Protein AF-A0A7S3H1W5-F1 (afdb_monomer_lite)

Secondary structure (DSSP, 8-state):
--TTTT-EEEEES-S-SSHHHHHHHHHHHHHH-SEEEEE--TGGG---SS---TTTTT-SSHHHHHHHHHHHHHHHT-B-S-EEEETTEEE--------GGGS-TT----TTS-TTTT---

Structure (mmCIF, N/CA/C/O backbone):
data_AF-A0A7S3H1W5-F1
#
_entry.id   AF-A0A7S3H1W5-F1
#
loop_
_atom_site.group_PDB
_atom_site.id
_atom_site.type_symbol
_atom_site.label_atom_id
_atom_site.label_alt_id
_atom_site.label_comp_id
_atom_site.label_asym_id
_atom_site.label_entity_id
_atom_site.label_seq_id
_atom_site.pdbx_PDB_ins_code
_atom_site.Cartn_x
_atom_site.Cartn_y
_atom_site.Cartn_z
_atom_site.occupancy
_atom_site.B_iso_or_equiv
_atom_site.auth_seq_id
_atom_site.auth_comp_id
_atom_site.auth_asym_id
_atom_site.auth_atom_id
_atom_site.pdbx_PDB_model_num
ATOM 1 N N . ALA A 1 1 ? -6.877 19.509 12.682 1.00 56.75 1 ALA A N 1
ATOM 2 C CA . ALA A 1 1 ? -8.179 18.856 12.455 1.00 56.75 1 ALA A CA 1
ATOM 3 C C . ALA A 1 1 ? -8.063 17.380 12.823 1.00 56.75 1 ALA A C 1
ATOM 5 O O . ALA A 1 1 ? -7.277 16.666 12.210 1.00 56.75 1 ALA A O 1
ATOM 6 N N . THR A 1 2 ? -8.754 16.961 13.881 1.00 63.09 2 THR A N 1
ATOM 7 C CA . THR A 1 2 ? -8.798 15.594 14.441 1.00 63.09 2 THR A CA 1
ATOM 8 C C . THR A 1 2 ? -10.064 14.859 13.993 1.00 63.09 2 THR A C 1
ATOM 10 O O . THR A 1 2 ? -10.720 14.188 14.785 1.00 63.09 2 THR A O 1
ATOM 13 N N . GLU A 1 3 ? -10.450 15.036 12.735 1.00 70.94 3 GLU A N 1
ATOM 14 C CA . GLU A 1 3 ? -11.625 14.376 12.171 1.00 70.94 3 GLU A CA 1
ATOM 15 C C . GLU A 1 3 ? -11.314 12.878 12.031 1.00 70.94 3 GLU A C 1
ATOM 17 O O . GLU A 1 3 ? -10.237 12.530 11.549 1.00 70.94 3 GLU A O 1
ATOM 22 N N . PHE A 1 4 ? -12.234 12.009 12.468 1.00 92.06 4 PHE A N 1
ATOM 23 C CA . PHE A 1 4 ? -12.202 10.543 12.287 1.00 92.06 4 PHE A CA 1
ATOM 24 C C . PHE A 1 4 ? -11.358 9.716 13.282 1.00 92.06 4 PHE A C 1
ATOM 26 O O . PHE A 1 4 ? -11.005 8.566 13.015 1.00 92.06 4 PHE A O 1
ATOM 33 N N . LYS A 1 5 ? -11.072 10.238 14.485 1.00 90.56 5 LYS A N 1
ATOM 34 C CA . LYS A 1 5 ? -10.282 9.528 15.521 1.00 90.56 5 LYS A CA 1
ATOM 35 C C . LYS A 1 5 ? -10.919 8.267 16.112 1.00 90.56 5 LYS A C 1
ATOM 37 O O . LYS A 1 5 ? -10.225 7.535 16.815 1.00 90.56 5 LYS A O 1
ATOM 42 N N . ASN A 1 6 ? -12.182 7.993 15.801 1.00 92.81 6 ASN A N 1
ATOM 43 C CA . ASN A 1 6 ? -12.858 6.741 16.146 1.00 92.81 6 ASN A CA 1
ATOM 44 C C . ASN A 1 6 ? -13.000 5.797 14.943 1.00 92.81 6 ASN A C 1
ATOM 46 O O . ASN A 1 6 ? -13.246 4.601 15.127 1.00 92.81 6 ASN A O 1
ATOM 50 N N . ASP A 1 7 ? -12.745 6.294 13.735 1.00 96.12 7 ASP A N 1
ATOM 51 C CA . ASP A 1 7 ? -13.106 5.611 12.501 1.00 96.12 7 ASP A CA 1
ATOM 52 C C . ASP A 1 7 ? -11.938 4.794 11.950 1.00 96.12 7 ASP A C 1
ATOM 54 O O . ASP A 1 7 ? -10.758 5.025 12.250 1.00 96.12 7 ASP A O 1
ATOM 58 N N . VAL A 1 8 ? -12.296 3.823 11.117 1.00 97.62 8 VAL A N 1
ATOM 59 C CA . VAL A 1 8 ? -11.365 2.969 10.387 1.00 97.62 8 VAL A CA 1
ATOM 60 C C . VAL A 1 8 ? -11.436 3.328 8.911 1.00 97.62 8 VAL A C 1
ATOM 62 O O . VAL A 1 8 ? -12.517 3.326 8.331 1.00 97.62 8 VAL A O 1
ATOM 65 N N . LEU A 1 9 ? -10.284 3.604 8.305 1.00 97.94 9 LEU A N 1
ATOM 66 C CA . LEU A 1 9 ? -10.155 3.755 6.859 1.00 97.94 9 LEU A CA 1
ATOM 67 C C . LEU A 1 9 ? -9.595 2.467 6.256 1.00 97.94 9 LEU A C 1
ATOM 69 O O . LEU A 1 9 ? -8.602 1.939 6.754 1.00 97.94 9 LEU A O 1
ATOM 73 N N . ILE A 1 10 ? -10.19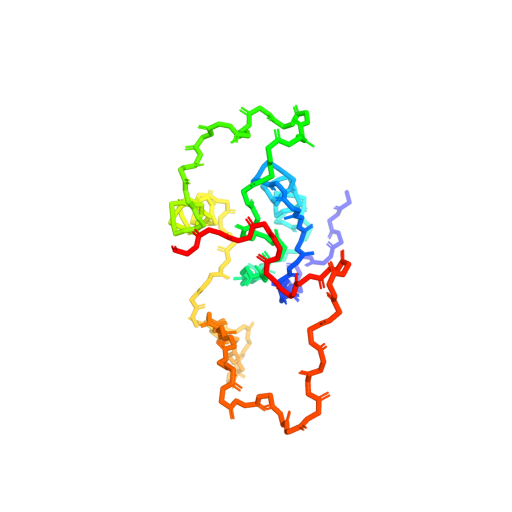1 1.997 5.163 1.00 98.31 10 ILE A N 1
ATOM 74 C CA . ILE A 1 10 ? -9.657 0.907 4.342 1.00 98.31 10 ILE A CA 1
ATOM 75 C C . ILE A 1 10 ? -9.236 1.510 3.003 1.00 98.31 10 ILE A C 1
ATOM 77 O O . ILE A 1 10 ? -10.061 2.076 2.291 1.00 98.31 10 ILE A O 1
ATOM 81 N N . VAL A 1 11 ? -7.952 1.398 2.677 1.00 98.12 11 VAL A N 1
ATOM 82 C CA . VAL A 1 11 ? -7.379 1.798 1.391 1.00 98.12 11 VAL A CA 1
ATOM 83 C C . VAL A 1 11 ? -7.126 0.524 0.589 1.00 98.12 11 VAL A C 1
ATOM 85 O O . VAL A 1 11 ? -6.144 -0.183 0.814 1.00 98.12 11 VAL A O 1
ATOM 88 N N . ALA A 1 12 ? -8.067 0.196 -0.292 1.00 96.75 12 ALA A N 1
ATOM 89 C CA . ALA A 1 12 ? -8.111 -1.070 -1.020 1.00 96.75 12 ALA A CA 1
ATOM 90 C C . ALA A 1 12 ? -7.352 -1.015 -2.360 1.00 96.75 12 ALA A C 1
ATOM 92 O O . ALA A 1 12 ? -7.898 -1.387 -3.394 1.00 96.75 12 ALA A O 1
ATOM 93 N N . GLY A 1 13 ? -6.106 -0.544 -2.326 1.00 95.50 13 GLY A N 1
ATOM 94 C CA . GLY A 1 13 ? -5.248 -0.409 -3.501 1.00 95.50 13 GLY A CA 1
ATOM 95 C C . GLY A 1 13 ? -5.297 0.953 -4.182 1.00 95.50 13 GLY A C 1
ATOM 96 O O . GLY A 1 13 ? -6.094 1.826 -3.837 1.00 95.50 13 GLY A O 1
ATOM 97 N N . ASP A 1 14 ? -4.374 1.104 -5.125 1.00 95.06 14 ASP A N 1
ATOM 98 C CA . ASP A 1 14 ? -4.151 2.229 -6.028 1.00 95.06 14 ASP A CA 1
ATOM 99 C C . ASP A 1 14 ? -4.137 3.595 -5.332 1.00 95.06 14 ASP A C 1
ATOM 101 O O . ASP A 1 14 ? -4.725 4.577 -5.788 1.00 95.06 14 ASP A O 1
ATOM 105 N N . LEU A 1 15 ? -3.413 3.672 -4.212 1.00 97.06 15 LEU A N 1
ATOM 106 C CA . LEU A 1 15 ? -3.209 4.922 -3.484 1.00 97.06 15 LEU A CA 1
ATOM 107 C C . LEU A 1 15 ? -2.274 5.875 -4.241 1.00 97.06 15 LEU A C 1
ATOM 109 O O . LEU A 1 15 ? -2.440 7.095 -4.174 1.00 97.06 15 LEU A O 1
ATOM 113 N N . GLY A 1 16 ? -1.265 5.340 -4.928 1.00 93.88 16 GLY A N 1
ATOM 114 C CA . GLY A 1 16 ? -0.361 6.137 -5.748 1.00 93.88 16 GLY A CA 1
ATOM 115 C C . GLY A 1 16 ? 0.638 5.289 -6.522 1.00 93.88 16 GLY A C 1
ATOM 116 O O . GLY A 1 16 ? 1.066 4.236 -6.073 1.00 93.88 16 GLY A O 1
ATOM 117 N N . ASP A 1 17 ? 1.083 5.767 -7.680 1.00 91.06 17 ASP A N 1
ATOM 118 C CA . ASP A 1 17 ? 1.981 4.988 -8.541 1.00 91.06 17 ASP A CA 1
ATOM 119 C C . ASP A 1 17 ? 3.448 4.968 -8.059 1.00 91.06 17 ASP A C 1
ATOM 121 O O . ASP A 1 17 ? 4.232 4.092 -8.440 1.00 91.06 17 ASP A O 1
ATOM 125 N N . THR A 1 18 ? 3.848 5.874 -7.159 1.00 94.06 18 THR A N 1
ATOM 126 C CA . THR A 1 18 ? 5.198 5.909 -6.573 1.00 94.06 18 THR A CA 1
ATOM 127 C C . THR A 1 18 ? 5.220 5.573 -5.085 1.00 94.06 18 THR A C 1
ATOM 129 O O . THR A 1 18 ? 4.288 5.849 -4.332 1.00 94.06 18 THR A O 1
ATOM 132 N N . PHE A 1 19 ? 6.342 5.019 -4.617 1.00 95.62 19 PHE A N 1
ATOM 133 C CA . PHE A 1 19 ? 6.508 4.660 -3.206 1.00 95.62 19 PHE A CA 1
ATOM 134 C C . PHE A 1 19 ? 6.400 5.872 -2.270 1.00 95.62 19 PHE A C 1
ATOM 136 O O . PHE A 1 19 ? 5.805 5.766 -1.198 1.00 95.62 19 PHE A O 1
ATOM 143 N N . ASN A 1 20 ? 6.943 7.032 -2.660 1.00 95.25 20 ASN A N 1
ATOM 144 C CA . ASN A 1 20 ? 6.839 8.241 -1.844 1.00 95.25 20 ASN A CA 1
ATOM 145 C C . ASN A 1 20 ? 5.398 8.772 -1.798 1.00 95.25 20 ASN A C 1
ATOM 147 O O . ASN A 1 20 ? 4.953 9.195 -0.735 1.00 95.25 20 ASN A O 1
ATOM 151 N N . ALA A 1 21 ? 4.658 8.721 -2.914 1.00 95.56 21 ALA A N 1
ATOM 152 C CA . ALA A 1 21 ? 3.257 9.142 -2.952 1.00 95.56 21 ALA A CA 1
ATOM 153 C C . ALA A 1 21 ? 2.399 8.297 -1.998 1.00 95.56 21 ALA A C 1
ATOM 155 O O . ALA A 1 21 ? 1.700 8.856 -1.150 1.00 95.56 21 ALA A O 1
ATOM 156 N N . ILE A 1 22 ? 2.549 6.967 -2.049 1.00 97.62 22 ILE A N 1
ATOM 157 C CA . ILE A 1 22 ? 1.888 6.035 -1.122 1.00 97.62 22 ILE A CA 1
ATOM 158 C C . ILE A 1 22 ? 2.270 6.372 0.327 1.00 97.62 22 ILE A C 1
ATOM 160 O O . ILE A 1 22 ? 1.402 6.517 1.190 1.00 97.62 22 ILE A O 1
ATOM 164 N N . GLN A 1 23 ? 3.565 6.568 0.604 1.00 97.62 23 GLN A N 1
ATOM 165 C CA . GLN A 1 23 ? 4.041 6.889 1.950 1.00 97.62 23 GLN A CA 1
ATOM 166 C C . GLN A 1 23 ? 3.441 8.200 2.486 1.00 97.62 23 GLN A C 1
ATOM 168 O O . GLN A 1 23 ? 3.056 8.277 3.657 1.00 97.62 23 GLN A O 1
ATOM 173 N N . ILE A 1 24 ? 3.368 9.240 1.652 1.00 97.50 24 ILE A N 1
ATOM 174 C CA . ILE A 1 24 ? 2.764 10.530 2.005 1.00 97.50 24 ILE A CA 1
ATOM 175 C C . ILE A 1 24 ? 1.271 10.348 2.292 1.00 97.50 24 ILE A C 1
ATOM 177 O O . ILE A 1 24 ? 0.803 10.798 3.342 1.00 97.50 24 ILE A O 1
ATOM 181 N N . GLY A 1 25 ? 0.544 9.653 1.412 1.00 97.88 25 GLY A N 1
ATOM 182 C CA . GLY A 1 25 ? -0.884 9.375 1.571 1.00 97.88 25 GLY A CA 1
ATOM 183 C C . GLY A 1 25 ? -1.188 8.652 2.883 1.00 97.88 25 GLY A C 1
ATOM 184 O O . GLY A 1 25 ? -1.962 9.151 3.704 1.00 97.88 25 GLY A O 1
ATOM 185 N N . LEU A 1 26 ? -0.496 7.541 3.157 1.00 98.31 26 LEU A N 1
ATOM 186 C CA . LEU A 1 26 ? -0.690 6.776 4.392 1.00 98.31 26 LEU A CA 1
ATOM 187 C C . LEU A 1 26 ? -0.334 7.585 5.645 1.00 98.31 26 LEU A C 1
ATOM 189 O O . LEU A 1 26 ? -1.069 7.531 6.632 1.00 98.31 26 LEU A O 1
ATOM 193 N N . LYS A 1 27 ? 0.734 8.398 5.618 1.00 97.88 27 LYS A N 1
ATOM 194 C CA . LYS A 1 27 ? 1.065 9.306 6.735 1.00 97.88 27 LYS A CA 1
ATOM 195 C C . LYS A 1 27 ? -0.046 10.322 6.996 1.00 97.88 27 LYS A C 1
ATOM 197 O O . LYS A 1 27 ? -0.345 10.607 8.157 1.00 97.88 27 LYS A O 1
ATOM 202 N N . ILE A 1 28 ? -0.655 10.880 5.949 1.00 96.88 28 ILE A N 1
ATOM 203 C CA . ILE A 1 28 ? -1.781 11.814 6.085 1.00 96.88 28 ILE A CA 1
ATOM 204 C C . ILE A 1 28 ? -2.989 11.093 6.689 1.00 96.88 28 ILE A C 1
ATOM 206 O O . ILE A 1 28 ? -3.571 11.592 7.655 1.00 96.88 28 ILE A O 1
ATOM 210 N N . PHE A 1 29 ? -3.335 9.907 6.189 1.00 96.94 29 PHE A N 1
ATOM 211 C CA . PHE A 1 29 ? -4.464 9.136 6.707 1.00 96.94 29 PHE A CA 1
ATOM 212 C C . PHE A 1 29 ? -4.268 8.721 8.162 1.00 96.94 29 PHE A C 1
ATOM 214 O O . PHE A 1 29 ? -5.166 8.933 8.975 1.00 96.94 29 PHE A O 1
ATOM 221 N N . LYS A 1 30 ? -3.075 8.250 8.542 1.00 95.81 30 LYS A N 1
ATOM 222 C CA . LYS A 1 30 ? -2.755 7.901 9.936 1.00 95.81 30 LYS A CA 1
ATOM 223 C C . LYS A 1 30 ? -2.852 9.077 10.903 1.00 95.81 30 LYS A C 1
ATOM 225 O O . LYS A 1 30 ? -3.113 8.877 12.087 1.00 95.81 30 LYS A O 1
ATOM 230 N N . ARG A 1 31 ? -2.682 10.315 10.428 1.00 95.06 31 ARG A N 1
ATOM 231 C CA . ARG A 1 31 ? -2.902 11.514 11.253 1.00 95.06 31 ARG A CA 1
ATOM 232 C C . ARG A 1 31 ? -4.382 11.820 11.472 1.00 95.06 31 ARG A C 1
ATOM 234 O O . ARG A 1 31 ? -4.690 12.463 12.475 1.00 95.06 31 ARG A O 1
ATOM 241 N N . LYS A 1 32 ? -5.283 11.365 10.596 1.00 95.56 32 LYS A N 1
ATOM 242 C CA . LYS A 1 32 ? -6.730 11.629 10.669 1.00 95.56 32 LYS A CA 1
ATOM 243 C C . LYS A 1 32 ? -7.491 10.483 11.348 1.00 95.56 32 LYS A C 1
ATOM 245 O O . LYS A 1 32 ? -8.102 10.697 12.389 1.00 95.56 32 LYS A O 1
ATOM 250 N N . PHE A 1 33 ? -7.336 9.262 10.848 1.00 96.81 33 PHE A N 1
ATOM 251 C CA . PHE A 1 33 ? -8.105 8.089 11.274 1.00 96.81 33 PHE A CA 1
ATOM 252 C C . PHE A 1 33 ? -7.497 7.364 12.479 1.00 96.81 33 PHE A C 1
ATOM 254 O O . PHE A 1 33 ? -6.284 7.417 12.701 1.00 96.81 33 PHE A O 1
ATOM 261 N N . ARG A 1 34 ? -8.334 6.647 13.243 1.00 95.19 34 ARG A N 1
ATOM 262 C CA . ARG A 1 34 ? -7.886 5.759 14.334 1.00 95.19 34 ARG A CA 1
ATOM 263 C C . ARG A 1 34 ? -7.014 4.632 13.793 1.00 95.19 34 ARG A C 1
ATOM 265 O O . ARG A 1 34 ? -5.916 4.375 14.285 1.00 95.19 34 ARG A O 1
ATOM 272 N N . ARG A 1 35 ? -7.532 3.959 12.766 1.00 97.00 35 ARG A N 1
ATOM 273 C CA . ARG A 1 35 ? -6.914 2.812 12.102 1.00 97.00 35 ARG A CA 1
ATOM 274 C C . ARG A 1 35 ? -6.980 3.013 10.602 1.00 97.00 35 ARG A C 1
ATOM 276 O O . ARG A 1 35 ? -7.951 3.562 10.088 1.00 97.00 35 ARG A O 1
ATOM 283 N N . VAL A 1 36 ? -5.927 2.589 9.922 1.00 98.25 36 VAL A N 1
ATOM 284 C CA . VAL A 1 36 ? -5.826 2.648 8.466 1.00 98.25 36 VAL A CA 1
ATOM 285 C C . VAL A 1 36 ? -5.354 1.282 8.028 1.00 98.25 36 VAL A C 1
ATOM 287 O O . VAL A 1 36 ? -4.262 0.881 8.418 1.00 98.25 36 VAL A O 1
ATOM 290 N N . PHE A 1 37 ? -6.172 0.590 7.250 1.00 98.62 37 PHE A N 1
ATOM 291 C CA . PHE A 1 37 ? -5.796 -0.644 6.581 1.00 98.62 37 PHE A CA 1
ATOM 292 C C . PHE A 1 37 ? -5.405 -0.342 5.147 1.00 98.62 37 PHE A C 1
ATOM 294 O O . PHE A 1 37 ? -6.005 0.528 4.514 1.00 98.62 37 PHE A O 1
ATOM 301 N N . TYR A 1 38 ? -4.411 -1.058 4.644 1.00 98.50 38 TYR A N 1
ATOM 302 C CA . TYR A 1 38 ? -3.908 -0.876 3.293 1.00 98.50 38 TYR A CA 1
ATOM 303 C C . TYR A 1 38 ? -3.603 -2.224 2.648 1.00 98.50 38 TYR A C 1
ATOM 305 O O . TYR A 1 38 ? -2.996 -3.099 3.264 1.00 98.50 38 TYR A O 1
ATOM 313 N N . VAL A 1 39 ? -3.999 -2.365 1.390 1.00 97.81 39 VAL A N 1
ATOM 314 C CA . VAL A 1 39 ? -3.461 -3.370 0.470 1.00 97.81 39 VAL A CA 1
ATOM 315 C C . VAL A 1 39 ? -2.997 -2.644 -0.788 1.00 97.81 39 VAL A C 1
ATOM 317 O O . VAL A 1 39 ? -3.673 -1.704 -1.192 1.00 97.81 39 VAL A O 1
ATOM 320 N N . PRO A 1 40 ? -1.859 -3.018 -1.391 1.00 96.62 40 PRO A N 1
ATOM 321 C CA . PRO A 1 40 ? -1.449 -2.471 -2.672 1.00 96.62 40 PRO A CA 1
ATOM 322 C C . PRO A 1 40 ? -2.333 -3.006 -3.801 1.00 96.62 40 PRO A C 1
ATOM 324 O O . PRO A 1 40 ? -2.650 -4.195 -3.838 1.00 96.62 40 PRO A O 1
ATOM 327 N N . GLY A 1 41 ? -2.677 -2.122 -4.731 1.00 94.31 41 GLY A N 1
ATOM 328 C CA . GLY A 1 41 ? -3.178 -2.472 -6.056 1.00 94.31 41 GLY A CA 1
ATOM 329 C C . GLY A 1 41 ? -2.037 -2.604 -7.069 1.00 94.31 41 GLY A C 1
ATOM 330 O O . GLY A 1 41 ? -0.853 -2.547 -6.719 1.00 94.31 41 GLY A O 1
ATOM 331 N N . ASN A 1 42 ? -2.375 -2.784 -8.343 1.00 91.19 42 ASN A N 1
ATOM 332 C CA . ASN A 1 42 ? -1.382 -2.903 -9.410 1.00 91.19 42 ASN A CA 1
ATOM 333 C C . ASN A 1 42 ? -0.652 -1.572 -9.654 1.00 91.19 42 ASN A C 1
ATOM 335 O O . ASN A 1 42 ? 0.565 -1.584 -9.845 1.00 91.19 42 ASN A O 1
ATOM 339 N N . HIS A 1 43 ? -1.335 -0.421 -9.571 1.00 92.38 43 HIS A N 1
ATOM 340 C CA . HIS A 1 43 ? -0.676 0.880 -9.744 1.00 92.38 43 HIS A CA 1
ATOM 341 C C . HIS A 1 43 ? 0.348 1.132 -8.639 1.00 92.38 43 HIS A C 1
ATOM 343 O O . HIS A 1 43 ? 1.462 1.593 -8.910 1.00 92.38 43 HIS A O 1
ATOM 349 N N . ASP A 1 44 ? 0.033 0.732 -7.406 1.00 95.00 44 ASP A N 1
ATOM 350 C CA . ASP A 1 44 ? 0.979 0.817 -6.294 1.00 95.00 44 ASP A CA 1
ATOM 351 C C . ASP A 1 44 ? 2.247 -0.011 -6.550 1.00 95.00 44 ASP A C 1
ATOM 353 O O . ASP A 1 44 ? 3.302 0.277 -5.976 1.00 95.00 44 ASP A O 1
ATOM 357 N N . MET A 1 45 ? 2.189 -1.003 -7.446 1.00 94.44 45 MET A N 1
ATOM 358 C CA . MET A 1 45 ? 3.294 -1.897 -7.799 1.00 94.44 45 MET A CA 1
ATOM 359 C C . MET A 1 45 ? 4.106 -1.491 -9.015 1.00 94.44 45 MET A C 1
ATOM 361 O O . MET A 1 45 ? 5.143 -2.100 -9.285 1.00 94.44 45 MET A O 1
ATOM 365 N N . TRP 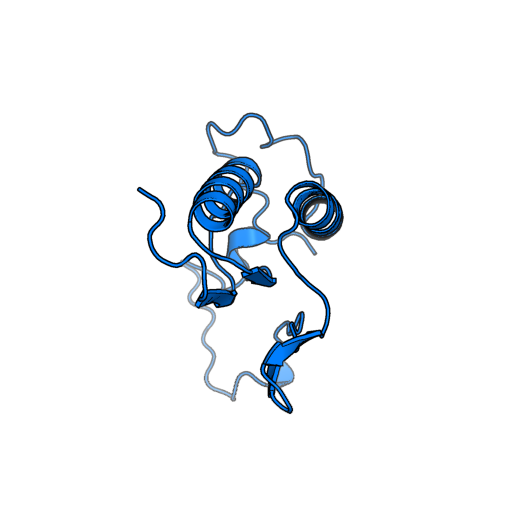A 1 46 ? 3.740 -0.401 -9.678 1.00 92.94 46 TRP A N 1
ATOM 366 C CA . TRP A 1 46 ? 4.469 0.083 -10.839 1.00 92.94 46 TRP A CA 1
ATOM 367 C C . TRP A 1 46 ? 5.921 0.460 -10.525 1.00 92.94 46 TRP A C 1
ATOM 369 O O . TRP A 1 46 ? 6.217 1.181 -9.565 1.00 92.94 46 TRP A O 1
ATOM 379 N N . ILE A 1 47 ? 6.839 0.028 -11.388 1.00 92.81 47 ILE A N 1
ATOM 380 C CA . ILE A 1 47 ? 8.231 0.484 -11.433 1.00 92.81 47 ILE A CA 1
ATOM 381 C C . ILE A 1 47 ? 8.347 1.517 -12.553 1.00 92.81 47 ILE A C 1
ATOM 383 O O . ILE A 1 47 ? 8.762 1.212 -13.672 1.00 92.81 47 ILE A O 1
ATOM 387 N N . ARG A 1 48 ? 7.923 2.752 -12.256 1.00 84.19 48 ARG A N 1
ATOM 388 C CA . ARG A 1 48 ? 7.824 3.838 -13.240 1.00 84.19 48 ARG A CA 1
ATOM 389 C C . ARG A 1 48 ? 9.215 4.419 -13.556 1.00 84.19 48 ARG A C 1
ATOM 391 O O . ARG A 1 48 ? 9.812 5.035 -12.674 1.00 84.19 48 ARG A O 1
ATOM 398 N N . PRO A 1 49 ? 9.738 4.299 -14.792 1.00 78.19 49 PRO A N 1
ATOM 399 C CA . PRO A 1 49 ? 11.057 4.845 -15.136 1.00 78.19 49 PRO A CA 1
ATOM 400 C C . PRO A 1 49 ? 11.043 6.379 -15.261 1.00 78.19 49 PRO A C 1
ATOM 402 O O . PRO A 1 49 ? 12.003 7.052 -14.888 1.0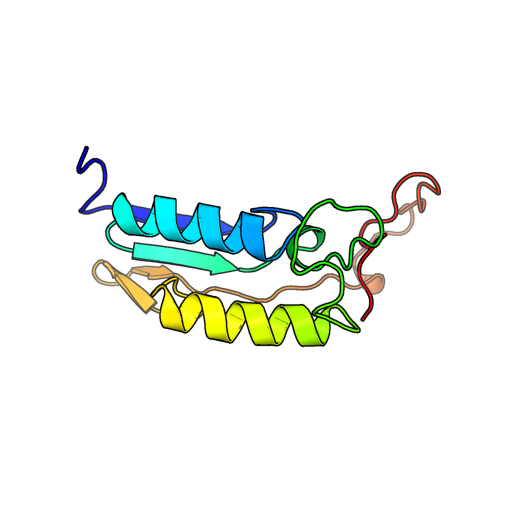0 78.19 49 PRO A O 1
ATOM 405 N N . ASN A 1 50 ? 9.922 6.940 -15.729 1.00 81.31 50 ASN A N 1
ATOM 406 C CA . ASN A 1 50 ? 9.755 8.364 -16.023 1.00 81.31 50 ASN A CA 1
ATOM 407 C C . ASN A 1 50 ? 8.916 9.049 -14.939 1.00 81.31 50 ASN A C 1
ATOM 409 O O . ASN A 1 50 ? 7.767 9.435 -15.162 1.00 81.31 50 ASN A O 1
ATOM 413 N N . THR A 1 51 ? 9.476 9.146 -13.736 1.00 83.25 51 THR A N 1
ATOM 414 C CA . THR A 1 51 ? 8.910 9.912 -12.619 1.00 83.25 51 THR A CA 1
ATOM 415 C C . THR A 1 51 ? 9.975 10.821 -12.005 1.00 83.25 51 THR A C 1
ATOM 417 O O . THR A 1 51 ? 11.174 10.536 -12.071 1.00 83.25 51 THR A O 1
ATOM 420 N N . GLN A 1 52 ? 9.533 11.937 -11.425 1.00 86.44 52 GLN A N 1
ATOM 421 C CA . GLN A 1 52 ? 10.377 12.847 -10.643 1.00 86.44 52 GLN A CA 1
ATOM 422 C C . GLN A 1 52 ? 10.618 12.332 -9.213 1.00 86.44 52 GLN A C 1
ATOM 424 O O . GLN A 1 52 ? 11.365 12.941 -8.453 1.00 86.44 52 GLN A O 1
ATOM 429 N N . ASP A 1 53 ? 10.007 11.205 -8.844 1.00 86.75 53 ASP A N 1
ATOM 430 C CA . ASP A 1 53 ? 10.150 10.602 -7.527 1.00 86.75 53 ASP A CA 1
ATOM 431 C C . ASP A 1 53 ? 11.594 10.158 -7.242 1.00 86.75 53 ASP A C 1
ATOM 433 O O . ASP A 1 53 ? 12.224 9.451 -8.034 1.00 86.75 53 ASP A O 1
ATOM 437 N N . ALA A 1 54 ? 12.118 10.537 -6.076 1.00 83.50 54 ALA A N 1
ATOM 438 C CA . ALA A 1 54 ? 13.477 10.193 -5.657 1.00 83.50 54 ALA A CA 1
ATOM 439 C C . ALA A 1 54 ? 13.700 8.675 -5.509 1.00 83.50 54 ALA A C 1
ATOM 441 O O . ALA A 1 54 ? 14.829 8.197 -5.592 1.00 83.50 54 ALA A O 1
ATOM 442 N N . THR A 1 55 ? 12.633 7.898 -5.323 1.00 83.31 55 THR A N 1
ATOM 443 C CA . THR A 1 55 ? 12.669 6.437 -5.195 1.00 83.31 55 THR A CA 1
ATOM 444 C C . THR A 1 55 ? 12.597 5.698 -6.532 1.00 83.31 55 THR A C 1
ATOM 446 O O . THR A 1 55 ? 12.610 4.471 -6.538 1.00 83.31 55 THR A O 1
ATOM 449 N N . LYS A 1 56 ? 12.587 6.399 -7.676 1.00 80.62 56 LYS A N 1
ATOM 450 C CA . LYS A 1 56 ? 12.449 5.790 -9.015 1.00 80.62 56 LYS A CA 1
ATOM 451 C C . LYS A 1 56 ? 13.472 4.694 -9.346 1.00 80.62 56 LYS A C 1
ATOM 453 O O . LYS A 1 56 ? 13.156 3.774 -10.087 1.00 80.62 56 LYS A O 1
ATOM 458 N N . LEU A 1 57 ? 14.688 4.780 -8.795 1.00 84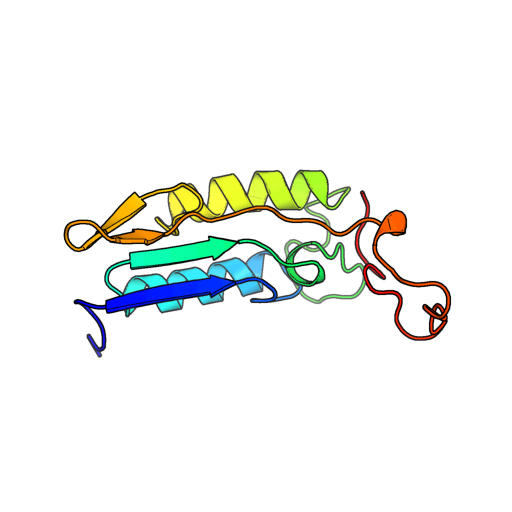.19 57 LEU A N 1
ATOM 459 C CA . LEU A 1 57 ? 15.757 3.784 -8.979 1.00 84.19 57 LEU A CA 1
ATOM 460 C C . LEU A 1 57 ? 15.901 2.829 -7.784 1.00 84.19 57 LEU A C 1
ATOM 462 O O . LEU A 1 57 ? 16.811 2.008 -7.755 1.00 84.19 57 LEU A O 1
ATOM 466 N N . LYS A 1 58 ? 15.041 2.956 -6.768 1.00 87.12 58 LYS A N 1
ATOM 467 C CA . LYS A 1 58 ? 15.174 2.222 -5.505 1.00 87.12 58 LYS A CA 1
ATOM 468 C C . LYS A 1 58 ? 14.828 0.741 -5.648 1.00 87.12 58 LYS A C 1
ATOM 470 O O . LYS A 1 58 ? 15.352 -0.078 -4.900 1.00 87.12 58 LYS A O 1
ATOM 475 N N . PHE A 1 59 ? 13.933 0.402 -6.571 1.00 94.12 59 PHE A N 1
ATOM 476 C CA . PHE A 1 59 ? 13.382 -0.942 -6.698 1.00 94.12 59 PHE A CA 1
ATOM 477 C C . PHE A 1 59 ? 13.693 -1.509 -8.077 1.00 94.12 59 PHE A C 1
ATOM 479 O O . PHE A 1 59 ? 13.365 -0.898 -9.093 1.00 94.12 59 PHE A O 1
ATOM 486 N N . LYS A 1 60 ? 14.319 -2.689 -8.100 1.00 93.06 60 LYS A N 1
ATOM 487 C CA . LYS A 1 60 ? 14.598 -3.423 -9.341 1.00 93.06 60 LYS A CA 1
ATOM 488 C C . LYS A 1 60 ? 13.326 -3.979 -9.994 1.00 93.06 60 LYS A C 1
ATOM 490 O O . LYS A 1 60 ? 13.229 -3.996 -11.218 1.00 93.06 60 LYS A O 1
ATOM 495 N N . ASP A 1 61 ? 12.364 -4.396 -9.176 1.00 94.81 61 ASP A N 1
ATOM 496 C CA . ASP A 1 61 ? 11.141 -5.092 -9.566 1.00 94.81 61 ASP A CA 1
ATOM 497 C C . ASP A 1 61 ? 9.990 -4.777 -8.582 1.00 94.81 61 ASP A C 1
ATOM 499 O O . ASP A 1 61 ? 10.191 -4.153 -7.528 1.00 94.81 61 ASP A O 1
ATOM 503 N N . SER A 1 62 ? 8.768 -5.162 -8.953 1.00 94.31 62 SER A N 1
ATOM 504 C CA . SER A 1 62 ? 7.541 -4.951 -8.175 1.00 94.31 62 SER A CA 1
ATOM 505 C C . SER A 1 62 ? 7.543 -5.738 -6.867 1.00 94.31 62 SER A C 1
ATOM 507 O O . SER A 1 62 ? 7.019 -5.243 -5.871 1.00 94.31 62 SER A O 1
ATOM 509 N N . ILE A 1 63 ? 8.209 -6.897 -6.818 1.00 95.50 63 ILE A N 1
ATOM 510 C CA . ILE A 1 63 ? 8.367 -7.687 -5.589 1.00 95.50 63 ILE A CA 1
ATOM 511 C C . ILE A 1 63 ? 9.218 -6.934 -4.557 1.00 95.50 63 ILE A C 1
ATOM 513 O O . ILE A 1 63 ? 8.829 -6.822 -3.394 1.00 95.50 63 ILE A O 1
ATOM 517 N N . CYS A 1 64 ? 10.338 -6.328 -4.958 1.00 96.62 64 CYS A N 1
ATOM 518 C CA . CYS A 1 64 ? 11.137 -5.474 -4.079 1.00 96.62 64 CYS A CA 1
ATOM 519 C C . CYS A 1 64 ? 10.349 -4.265 -3.572 1.00 96.62 64 CYS A C 1
ATOM 521 O O . CYS A 1 64 ? 10.484 -3.894 -2.403 1.00 96.62 64 CYS A O 1
ATOM 523 N N . LYS A 1 65 ? 9.525 -3.649 -4.429 1.00 96.31 65 LYS A N 1
ATOM 524 C CA . LYS A 1 65 ? 8.647 -2.550 -4.012 1.00 96.31 65 LYS A CA 1
ATOM 525 C C . LYS A 1 65 ? 7.595 -3.042 -3.013 1.00 96.31 65 LYS A C 1
ATOM 527 O O . LYS A 1 65 ? 7.398 -2.369 -2.006 1.00 96.31 65 LYS A O 1
ATOM 532 N N . LEU A 1 66 ? 6.989 -4.214 -3.225 1.00 96.44 66 LEU A N 1
ATOM 533 C CA . LEU A 1 66 ? 6.021 -4.823 -2.305 1.00 96.44 66 LEU A CA 1
ATOM 534 C C . LEU A 1 66 ? 6.626 -5.038 -0.918 1.00 96.44 66 LEU A C 1
ATOM 536 O O . LEU A 1 66 ? 6.072 -4.566 0.070 1.00 96.44 66 LEU A O 1
ATOM 540 N N . LEU A 1 67 ? 7.794 -5.681 -0.842 1.00 96.94 67 LEU A N 1
ATOM 541 C CA . LEU A 1 67 ? 8.490 -5.911 0.427 1.00 96.94 67 LEU A CA 1
ATOM 542 C C . LEU A 1 67 ? 8.808 -4.594 1.150 1.00 96.94 67 LEU A C 1
ATOM 544 O O . LEU A 1 67 ? 8.638 -4.486 2.362 1.00 96.94 67 LEU A O 1
ATOM 548 N N . ALA A 1 68 ? 9.209 -3.563 0.405 1.00 97.12 68 ALA A N 1
ATOM 549 C CA . ALA A 1 68 ? 9.440 -2.243 0.975 1.00 97.12 68 ALA A CA 1
ATOM 550 C C . ALA A 1 68 ? 8.148 -1.546 1.429 1.00 97.12 68 ALA A C 1
ATOM 552 O O . ALA A 1 68 ? 8.186 -0.775 2.388 1.00 97.12 68 ALA A O 1
ATOM 553 N N . LEU A 1 69 ? 7.017 -1.773 0.752 1.00 97.44 69 LEU A N 1
ATOM 554 C CA . LEU A 1 69 ? 5.714 -1.266 1.185 1.00 97.44 69 LEU A CA 1
ATOM 555 C C . LEU A 1 69 ? 5.270 -1.924 2.492 1.00 97.44 69 LEU A C 1
ATOM 557 O O . LEU A 1 69 ? 4.774 -1.205 3.355 1.00 97.44 69 LEU A O 1
ATOM 561 N N . LEU A 1 70 ? 5.494 -3.233 2.664 1.00 97.19 70 LEU A N 1
ATOM 562 C CA . LEU A 1 70 ? 5.216 -3.939 3.922 1.00 97.19 70 LEU A CA 1
ATOM 563 C C . LEU A 1 70 ? 5.980 -3.292 5.092 1.00 97.19 70 LEU A C 1
ATOM 565 O O . LEU A 1 70 ? 5.364 -2.860 6.065 1.00 97.19 70 LEU A O 1
ATOM 569 N N . ASP A 1 71 ? 7.300 -3.128 4.947 1.00 98.12 71 ASP A N 1
ATOM 570 C CA . ASP A 1 71 ? 8.168 -2.475 5.945 1.00 98.12 71 ASP A CA 1
ATOM 571 C C . ASP A 1 71 ? 7.756 -1.013 6.217 1.00 98.12 71 ASP A C 1
ATOM 573 O O . ASP A 1 71 ? 7.737 -0.540 7.355 1.00 98.12 71 ASP A O 1
ATOM 577 N N . MET A 1 72 ? 7.380 -0.275 5.172 1.00 98.12 72 MET A N 1
ATOM 578 C CA . MET A 1 72 ? 6.908 1.104 5.298 1.00 98.12 72 MET A CA 1
ATOM 579 C C . MET A 1 72 ? 5.582 1.199 6.060 1.00 98.12 72 MET A C 1
ATOM 581 O O . MET A 1 72 ? 5.433 2.088 6.904 1.00 98.12 72 MET A O 1
ATOM 585 N N . CYS A 1 73 ? 4.641 0.293 5.787 1.00 98.31 73 CYS A N 1
ATOM 586 C CA . CYS A 1 73 ? 3.346 0.251 6.455 1.00 98.31 73 CYS A CA 1
ATOM 587 C C . CYS A 1 73 ? 3.499 -0.094 7.935 1.00 98.31 73 CYS A C 1
ATOM 589 O O . CYS A 1 73 ? 2.918 0.605 8.766 1.00 98.31 73 CYS A O 1
ATOM 591 N N . GLU A 1 74 ? 4.356 -1.063 8.269 1.00 97.62 74 GLU A N 1
ATOM 592 C CA . GLU A 1 74 ? 4.711 -1.386 9.654 1.00 97.62 74 GLU A CA 1
ATOM 593 C C . GLU A 1 74 ? 5.240 -0.146 10.395 1.00 97.62 74 GLU A C 1
ATOM 595 O O . GLU A 1 74 ? 4.711 0.230 11.442 1.00 97.62 74 GLU A O 1
ATOM 600 N N . LYS A 1 75 ? 6.197 0.581 9.801 1.00 98.06 75 LYS A N 1
ATOM 601 C CA . LYS A 1 75 ? 6.782 1.803 10.391 1.00 98.06 75 LYS A CA 1
ATOM 602 C C . LYS A 1 75 ? 5.784 2.947 10.579 1.00 98.06 75 LYS A C 1
ATOM 604 O O . LYS A 1 75 ? 5.933 3.750 11.497 1.00 98.06 75 LYS A O 1
ATOM 609 N N . ILE A 1 76 ? 4.797 3.074 9.694 1.00 97.56 76 ILE A N 1
ATOM 610 C CA . ILE A 1 76 ? 3.753 4.113 9.766 1.00 97.56 76 ILE A CA 1
ATOM 611 C C . ILE A 1 76 ? 2.567 3.678 10.646 1.00 97.56 76 ILE A C 1
ATOM 613 O O . ILE A 1 76 ? 1.770 4.518 11.078 1.00 97.56 76 ILE A O 1
ATOM 617 N N . GLY A 1 77 ? 2.446 2.383 10.938 1.00 97.75 77 GLY A N 1
ATOM 618 C CA . GLY A 1 77 ? 1.286 1.793 11.597 1.00 97.75 77 GLY A CA 1
ATOM 619 C C . GLY A 1 77 ? 0.056 1.718 10.688 1.00 97.75 77 GLY A C 1
ATOM 620 O O . GLY A 1 77 ? -1.070 1.839 11.183 1.00 97.75 77 GLY A O 1
ATOM 621 N N . ALA A 1 78 ? 0.260 1.608 9.371 1.00 98.12 78 ALA A N 1
ATOM 622 C CA . ALA A 1 78 ? -0.778 1.211 8.424 1.00 98.12 78 ALA A 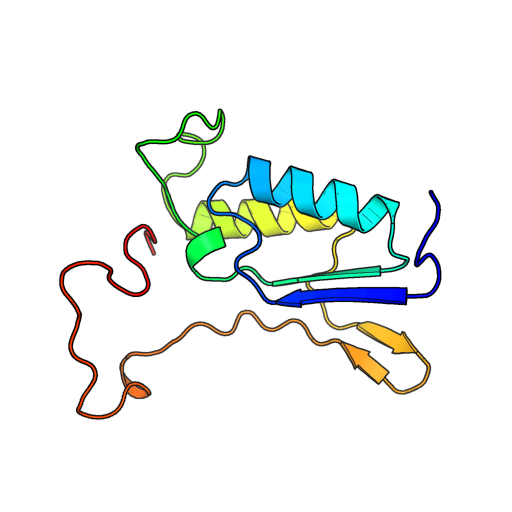CA 1
ATOM 623 C C . ALA A 1 78 ? -0.862 -0.320 8.411 1.00 98.12 78 ALA A C 1
ATOM 625 O O . ALA A 1 78 ? 0.149 -1.013 8.337 1.00 98.12 78 ALA A O 1
ATOM 626 N N . GLU A 1 79 ? -2.066 -0.850 8.542 1.00 98.31 79 GLU A N 1
ATOM 627 C CA . GLU A 1 79 ? -2.287 -2.243 8.899 1.00 98.31 79 GLU A CA 1
ATOM 628 C C . GLU A 1 79 ? -2.532 -3.089 7.654 1.00 98.31 79 GLU A C 1
ATOM 630 O O . GLU A 1 79 ? -3.406 -2.792 6.841 1.00 98.31 79 GLU A O 1
ATOM 635 N N . MET A 1 80 ? -1.753 -4.157 7.516 1.00 97.56 80 MET A N 1
ATOM 636 C CA . MET A 1 80 ? -1.819 -5.073 6.372 1.00 97.56 80 MET A CA 1
ATOM 637 C C . MET A 1 80 ? -2.147 -6.510 6.798 1.00 97.56 80 MET A C 1
ATOM 639 O O . MET A 1 80 ? -2.050 -7.428 5.993 1.00 97.56 80 MET A O 1
ATOM 643 N N . MET A 1 81 ? -2.521 -6.707 8.065 1.00 96.56 81 MET A N 1
ATOM 644 C CA . MET A 1 81 ? -2.830 -8.009 8.657 1.00 96.56 81 MET A CA 1
ATOM 645 C C . MET A 1 81 ? -4.264 -8.032 9.197 1.00 96.56 81 MET A C 1
ATOM 647 O O . MET A 1 81 ? -4.814 -6.967 9.502 1.00 96.56 81 MET A O 1
ATOM 651 N N . PRO A 1 82 ? -4.883 -9.220 9.325 1.00 97.69 82 PRO A N 1
ATOM 652 C CA . PRO A 1 82 ? -6.223 -9.350 9.877 1.00 97.69 82 PRO A CA 1
ATOM 653 C C . PRO A 1 82 ? -6.316 -8.777 11.286 1.00 97.69 82 PRO A C 1
ATOM 655 O O . PRO A 1 82 ? -5.457 -9.044 12.127 1.00 97.69 82 PRO A O 1
ATOM 658 N N . ALA A 1 83 ? -7.378 -8.024 11.563 1.00 97.75 83 ALA A N 1
ATOM 659 C CA . ALA A 1 83 ? -7.599 -7.493 12.896 1.00 97.75 83 ALA A CA 1
ATOM 660 C C . ALA A 1 83 ? -9.059 -7.119 13.170 1.00 97.75 83 ALA A C 1
ATOM 662 O O . ALA A 1 83 ? -9.786 -6.640 12.298 1.00 97.75 83 ALA A O 1
ATOM 663 N N . GLU A 1 84 ? -9.464 -7.285 14.426 1.00 97.81 84 GLU A N 1
ATOM 664 C CA . GLU A 1 84 ? -10.788 -6.906 14.916 1.00 97.81 84 GLU A CA 1
ATOM 665 C C . GLU A 1 84 ? -10.887 -5.380 15.042 1.00 97.81 84 GLU A C 1
ATOM 667 O O . GLU A 1 84 ? -10.077 -4.760 15.733 1.00 97.81 84 GLU A O 1
ATOM 672 N N . VAL A 1 85 ? -11.844 -4.746 14.362 1.00 96.75 85 VAL A N 1
ATOM 673 C CA . VAL A 1 85 ? -12.023 -3.277 14.349 1.00 96.75 85 VAL A CA 1
ATOM 674 C C . VAL A 1 85 ? -13.079 -2.781 15.330 1.00 96.75 85 VAL A C 1
ATOM 676 O O . VAL A 1 85 ? -12.985 -1.638 15.797 1.00 96.75 85 VAL A O 1
ATOM 679 N N . MET A 1 86 ? -14.034 -3.654 15.645 1.00 95.06 86 MET A N 1
ATOM 680 C CA . MET A 1 86 ? -15.067 -3.550 16.673 1.00 95.06 86 MET A CA 1
ATOM 681 C C . MET A 1 86 ? -15.528 -4.971 17.025 1.00 95.06 86 MET A C 1
ATOM 683 O O . MET A 1 86 ? -15.267 -5.895 16.260 1.00 95.06 86 MET A O 1
ATOM 687 N N . ARG A 1 87 ? -16.224 -5.143 18.154 1.00 96.50 87 ARG A N 1
ATOM 688 C CA . ARG A 1 87 ? -16.629 -6.462 18.667 1.00 96.50 87 ARG A CA 1
ATOM 689 C C . ARG A 1 87 ? -17.287 -7.327 17.582 1.00 96.50 87 ARG A C 1
ATOM 691 O O . ARG A 1 87 ? -18.375 -7.000 17.115 1.00 96.50 87 ARG A O 1
ATOM 698 N N . GLY A 1 88 ? -16.639 -8.433 17.228 1.00 97.81 88 GLY A N 1
ATOM 699 C CA . GLY A 1 88 ? -17.105 -9.410 16.243 1.00 97.81 88 GLY A CA 1
ATOM 700 C C . GLY A 1 88 ? -16.919 -9.011 14.776 1.00 97.81 88 GLY A C 1
ATOM 701 O O . GLY A 1 88 ? -17.358 -9.752 13.901 1.00 97.81 88 GLY A O 1
ATOM 702 N N . VAL A 1 89 ? -16.280 -7.877 14.479 1.00 97.75 89 VAL A N 1
ATOM 703 C CA . VAL A 1 89 ? -16.056 -7.396 13.108 1.00 97.75 89 VAL A CA 1
ATOM 704 C C . VAL A 1 89 ? -14.565 -7.315 12.833 1.00 97.75 89 VAL A C 1
ATOM 706 O O . VAL A 1 89 ? -13.836 -6.553 13.471 1.00 97.75 89 VAL A O 1
ATOM 709 N N . PHE A 1 90 ? -14.125 -8.071 11.834 1.00 98.06 90 PHE A N 1
ATOM 710 C CA . PHE A 1 90 ? -12.733 -8.151 11.418 1.00 98.06 90 PHE A CA 1
ATOM 711 C C . PHE A 1 90 ? -12.555 -7.529 10.041 1.00 98.06 90 PHE A C 1
ATOM 713 O O . PHE A 1 90 ? -13.361 -7.744 9.139 1.00 98.06 90 PHE A O 1
ATOM 720 N N . VAL A 1 91 ? -11.461 -6.794 9.879 1.00 98.19 91 VAL A N 1
ATOM 721 C CA . VAL A 1 91 ? -10.937 -6.443 8.561 1.00 98.19 91 VAL A CA 1
ATOM 722 C C . VAL A 1 91 ? -9.817 -7.424 8.255 1.00 98.19 91 VAL A C 1
ATOM 724 O O . VAL A 1 91 ? -8.924 -7.617 9.080 1.00 98.19 91 VAL A O 1
ATOM 727 N N . VAL A 1 92 ? -9.882 -8.054 7.083 1.00 97.81 92 VAL A N 1
ATOM 728 C CA . VAL A 1 92 ? -8.918 -9.054 6.611 1.00 97.81 92 VAL A CA 1
ATOM 729 C C . VAL A 1 92 ? -8.318 -8.538 5.301 1.00 97.81 92 VAL A C 1
ATOM 731 O O . VAL A 1 92 ? -8.918 -8.730 4.245 1.00 97.81 92 VAL A O 1
ATOM 734 N N . PRO A 1 93 ? -7.176 -7.829 5.347 1.00 97.06 93 PRO A N 1
ATOM 735 C CA . PRO A 1 93 ? -6.466 -7.403 4.146 1.00 97.06 93 PRO A CA 1
ATOM 736 C C . PRO A 1 93 ? -5.985 -8.624 3.357 1.00 97.06 93 PRO A C 1
ATOM 738 O O . PRO A 1 93 ? -5.342 -9.508 3.921 1.00 97.06 93 PRO A O 1
ATOM 741 N N . LEU A 1 94 ? -6.289 -8.678 2.060 1.00 95.19 94 LEU A N 1
ATOM 742 C CA . LEU A 1 94 ? -5.878 -9.770 1.180 1.00 95.19 94 LEU A CA 1
ATOM 743 C C . LEU A 1 94 ? -5.050 -9.222 0.020 1.00 95.19 94 LEU A C 1
ATOM 745 O O . LEU A 1 94 ? -5.525 -8.378 -0.737 1.00 95.19 94 LEU A O 1
ATOM 749 N N . LEU A 1 95 ? -3.840 -9.755 -0.158 1.00 91.25 95 LEU A N 1
ATOM 750 C CA . LEU A 1 95 ? -3.049 -9.549 -1.372 1.00 91.25 95 LEU A CA 1
ATOM 751 C C . LEU A 1 95 ? -3.608 -10.454 -2.476 1.00 91.25 95 LEU A C 1
ATOM 753 O O . LEU A 1 95 ? -3.112 -11.556 -2.706 1.00 91.25 95 LEU A O 1
ATOM 757 N N . SER A 1 96 ? -4.702 -10.010 -3.092 1.00 83.75 96 SER A N 1
ATOM 758 C CA . SER A 1 96 ? -5.436 -10.776 -4.103 1.00 83.75 96 SER A CA 1
ATOM 759 C C . SER A 1 96 ? -5.044 -10.300 -5.495 1.00 83.75 96 SER A C 1
ATOM 761 O O . SER A 1 96 ? -5.619 -9.349 -6.018 1.00 83.75 96 SER A O 1
ATOM 763 N N . TRP A 1 97 ? -4.041 -10.950 -6.080 1.00 83.25 97 TRP A N 1
ATOM 764 C CA . TRP A 1 97 ? -3.658 -10.711 -7.470 1.00 83.25 97 TRP A CA 1
ATOM 765 C C . TRP A 1 97 ? -4.608 -11.427 -8.433 1.00 83.25 97 TRP A C 1
ATOM 767 O O . TRP A 1 97 ? -5.361 -12.326 -8.051 1.00 83.25 97 TRP A O 1
ATOM 777 N N . TRP A 1 98 ? -4.570 -11.023 -9.697 1.00 77.75 98 TRP A N 1
ATOM 778 C CA . TRP A 1 98 ? -5.393 -11.608 -10.745 1.00 77.75 98 TRP A CA 1
ATOM 779 C C . TRP A 1 98 ? -4.690 -12.803 -11.406 1.00 77.75 98 TRP A C 1
ATOM 781 O O . TRP A 1 98 ? -3.472 -12.964 -11.343 1.00 77.75 98 TRP A O 1
ATOM 791 N N . SER A 1 99 ? -5.476 -13.649 -12.068 1.00 75.06 99 SER A N 1
ATOM 792 C CA . SER A 1 99 ? -4.978 -14.690 -12.964 1.00 75.06 99 SER A CA 1
ATOM 793 C C . SER A 1 99 ? -5.689 -14.557 -14.300 1.00 75.06 99 SER A C 1
ATOM 795 O O . SER A 1 99 ? -6.908 -14.381 -14.339 1.00 75.06 99 SER A O 1
ATOM 797 N N . SER A 1 100 ? -4.949 -14.690 -15.401 1.00 68.81 100 SER A N 1
ATOM 798 C CA . SER A 1 100 ? -5.515 -14.687 -16.756 1.00 68.81 100 SER A CA 1
ATOM 799 C C . SER A 1 100 ? -6.568 -15.777 -16.964 1.00 68.81 100 SER A C 1
ATOM 801 O O . SER A 1 100 ? -7.444 -15.616 -17.802 1.00 68.81 100 SER A O 1
ATOM 803 N N . SER A 1 101 ? -6.548 -16.840 -16.154 1.00 70.56 101 SER A N 1
ATOM 804 C CA . SER A 1 101 ? -7.563 -17.902 -16.162 1.00 70.56 101 SER A CA 1
ATOM 805 C C . SER A 1 101 ? -8.974 -17.441 -15.766 1.00 70.56 101 SER A C 1
ATOM 807 O O . SER A 1 101 ? -9.949 -18.098 -16.120 1.00 70.56 101 SER A O 1
ATOM 809 N N . VAL A 1 102 ? -9.094 -16.320 -15.044 1.00 67.38 102 VAL A N 1
ATOM 810 C CA . VAL A 1 102 ? -10.372 -15.753 -14.571 1.00 67.38 102 VAL A CA 1
ATOM 811 C C . VAL A 1 102 ? -10.910 -14.689 -15.540 1.00 67.38 102 VAL A C 1
ATOM 813 O O . VAL A 1 102 ? -12.089 -14.337 -15.500 1.00 67.38 102 VAL A O 1
ATOM 816 N N . MET A 1 103 ? -10.070 -14.204 -16.455 1.00 60.91 103 MET A N 1
ATOM 817 C CA . MET A 1 103 ? -10.480 -13.299 -17.523 1.00 60.91 103 MET A CA 1
ATOM 818 C C . MET A 1 103 ? -11.207 -14.129 -18.590 1.00 60.91 103 MET A C 1
ATOM 820 O O . MET A 1 103 ? -10.598 -14.954 -19.267 1.00 60.91 103 MET A O 1
ATOM 824 N N . GLY A 1 104 ? -12.529 -13.964 -18.705 1.00 55.53 104 GLY A N 1
ATOM 825 C CA . GLY A 1 104 ? -13.345 -14.690 -19.684 1.00 55.53 104 GLY A CA 1
ATOM 826 C C . GLY A 1 104 ? -12.850 -14.511 -21.128 1.00 55.53 104 GLY A C 1
ATOM 827 O O . GLY A 1 104 ? -12.073 -13.604 -21.420 1.00 55.53 104 GLY A O 1
ATOM 828 N N . ALA A 1 105 ? -13.347 -15.352 -22.042 1.00 54.34 105 ALA A N 1
ATOM 829 C CA . ALA A 1 105 ? -12.937 -15.480 -23.453 1.00 54.34 105 ALA A CA 1
ATOM 830 C C . ALA A 1 105 ? -13.086 -14.219 -24.353 1.00 54.34 105 ALA A C 1
ATOM 832 O O . ALA A 1 105 ? -13.099 -14.332 -25.574 1.00 54.34 105 ALA A O 1
ATOM 833 N N . GLY A 1 106 ? -13.202 -13.024 -23.773 1.00 53.12 106 GLY A N 1
ATOM 834 C CA . GLY A 1 106 ? -13.283 -11.732 -24.451 1.00 53.12 106 GLY A CA 1
ATOM 835 C C . GLY A 1 106 ? -12.371 -10.653 -23.860 1.00 53.12 106 GLY A C 1
ATOM 836 O O . GLY A 1 106 ? -12.578 -9.481 -24.164 1.00 53.12 106 GLY A O 1
ATOM 837 N N . TYR A 1 107 ? -11.389 -11.001 -23.016 1.00 56.38 107 TYR A N 1
ATOM 838 C CA . TYR A 1 107 ? -10.368 -10.035 -22.604 1.00 56.38 107 TYR A CA 1
ATOM 839 C C . TYR A 1 107 ? -9.445 -9.726 -23.785 1.00 56.38 107 TYR A C 1
ATOM 841 O O . TYR A 1 107 ? -8.502 -10.458 -24.082 1.00 56.38 107 TYR A O 1
ATOM 849 N N . VAL A 1 108 ? -9.762 -8.642 -24.485 1.00 52.91 108 VAL A N 1
ATOM 850 C CA . VAL A 1 108 ? -8.880 -8.035 -25.473 1.00 52.91 108 VAL A CA 1
ATOM 851 C C . VAL A 1 108 ? -7.831 -7.268 -24.680 1.00 52.91 108 VAL A C 1
ATOM 853 O O . VAL A 1 108 ? -8.177 -6.355 -23.929 1.00 52.91 108 VAL A O 1
ATOM 856 N N . SER A 1 109 ? -6.561 -7.651 -24.800 1.00 55.25 109 SER A N 1
ATOM 857 C CA . SER A 1 109 ? -5.470 -6.780 -24.380 1.00 55.25 109 SER A CA 1
ATOM 858 C C . SER A 1 109 ? -5.582 -5.503 -25.208 1.00 55.25 109 SER A C 1
ATOM 860 O O . SER A 1 109 ? -5.254 -5.499 -26.390 1.00 55.25 109 SER A O 1
ATOM 862 N N . ASP A 1 110 ? -6.133 -4.441 -24.628 1.00 48.41 110 ASP A N 1
ATOM 863 C CA . ASP A 1 110 ? -5.982 -3.114 -25.203 1.00 48.41 110 ASP A CA 1
ATOM 864 C C . ASP A 1 110 ? -4.484 -2.793 -25.149 1.00 48.41 110 ASP A C 1
ATOM 866 O O . ASP A 1 110 ? -3.908 -2.617 -24.070 1.00 48.41 110 ASP A O 1
ATOM 870 N N . ASP A 1 111 ? -3.842 -2.787 -26.317 1.00 53.25 111 ASP A N 1
ATOM 871 C CA . ASP A 1 111 ? -2.404 -2.561 -26.489 1.00 53.25 111 ASP A CA 1
ATOM 872 C C . ASP A 1 111 ? -1.957 -1.169 -26.002 1.00 53.25 111 ASP A C 1
ATOM 874 O O . ASP A 1 111 ? -0.764 -0.860 -26.001 1.00 53.25 111 ASP A O 1
ATOM 878 N N . THR A 1 112 ? -2.892 -0.312 -25.578 1.00 52.00 112 THR A N 1
ATOM 879 C CA . THR A 1 112 ? -2.591 1.044 -25.122 1.00 52.00 112 THR A CA 1
ATOM 880 C C . THR A 1 112 ? -2.381 1.163 -23.607 1.00 52.00 112 THR A C 1
ATOM 882 O O . THR A 1 112 ? -1.579 2.003 -23.195 1.00 52.00 112 THR A O 1
ATOM 885 N N . LEU A 1 113 ? -2.988 0.299 -22.776 1.00 53.50 113 LEU A N 1
ATOM 886 C CA . LEU A 1 113 ? -2.771 0.231 -21.318 1.00 53.50 113 LEU A CA 1
ATOM 887 C C . LEU A 1 113 ? -3.038 -1.189 -20.788 1.00 53.50 113 LEU A C 1
ATOM 889 O O . LEU A 1 113 ? -4.137 -1.531 -20.355 1.00 53.50 113 LEU A O 1
ATOM 893 N N . VAL A 1 114 ? -2.000 -2.022 -20.773 1.00 64.69 114 VAL A N 1
ATOM 894 C CA . VAL A 1 114 ? -2.062 -3.357 -20.161 1.00 64.69 114 VAL A CA 1
ATOM 895 C C . VAL A 1 114 ? -2.296 -3.214 -18.647 1.00 64.69 114 VAL A C 1
ATOM 897 O O . VAL A 1 114 ? -1.646 -2.392 -18.005 1.00 64.69 114 VAL A O 1
ATOM 900 N N . TYR A 1 115 ? -3.173 -4.041 -18.061 1.00 65.44 115 TYR A N 1
ATOM 901 C CA . TYR A 1 115 ? -3.578 -4.049 -16.635 1.00 65.44 115 TYR A CA 1
ATOM 902 C C . TYR A 1 115 ? -2.415 -4.202 -15.620 1.00 65.44 115 TYR A C 1
ATOM 904 O O . TYR A 1 115 ? -2.614 -4.108 -14.419 1.00 65.44 115 TYR A O 1
ATOM 912 N N . ASP A 1 116 ? -1.176 -4.327 -16.091 1.00 72.88 116 ASP A N 1
ATOM 913 C CA . ASP A 1 116 ? 0.066 -4.384 -15.316 1.00 72.88 116 ASP A CA 1
ATOM 914 C C . ASP A 1 116 ? 1.226 -3.671 -16.045 1.00 72.88 116 ASP A C 1
ATOM 916 O O . ASP A 1 116 ? 2.387 -4.044 -15.906 1.00 72.88 116 ASP A O 1
ATOM 920 N N . ALA A 1 117 ? 0.934 -2.640 -16.848 1.00 76.38 117 ALA A N 1
ATOM 921 C CA . ALA A 1 117 ? 1.860 -2.050 -17.828 1.00 76.38 117 ALA A CA 1
ATOM 922 C C . ALA A 1 117 ? 3.258 -1.689 -17.290 1.00 76.38 117 ALA A C 1
ATOM 924 O O . ALA A 1 117 ? 4.236 -1.721 -18.037 1.00 76.38 117 ALA A O 1
ATOM 925 N N . PHE A 1 118 ? 3.365 -1.344 -16.005 1.00 87.00 118 PHE A N 1
ATOM 926 C CA . PHE A 1 118 ? 4.638 -1.028 -15.352 1.00 87.00 118 PHE A CA 1
ATOM 927 C C . PHE A 1 118 ? 4.977 -1.953 -14.181 1.00 87.00 118 PHE A C 1
ATOM 929 O O . PHE A 1 118 ? 5.962 -1.704 -13.477 1.00 87.00 118 PHE A O 1
ATOM 936 N N . CYS A 1 119 ? 4.193 -3.005 -13.955 1.00 88.81 119 CYS A N 1
ATOM 937 C CA . CYS A 1 119 ? 4.560 -4.064 -13.028 1.00 88.81 119 CYS A CA 1
ATOM 938 C C . CYS A 1 119 ? 5.711 -4.882 -13.624 1.00 88.81 119 CYS A C 1
ATOM 940 O O . CYS A 1 119 ? 5.754 -5.181 -14.816 1.00 88.81 119 CYS A O 1
ATOM 942 N N . LYS A 1 120 ? 6.673 -5.227 -12.775 1.00 90.25 120 LYS A N 1
ATOM 943 C CA . LYS A 1 120 ? 7.815 -6.082 -13.090 1.00 90.25 120 LYS A CA 1
ATOM 944 C C . LYS A 1 120 ? 7.810 -7.207 -12.063 1.00 90.25 120 LYS A C 1
ATOM 946 O O . LYS A 1 120 ? 8.359 -7.018 -10.980 1.00 90.25 120 LYS A O 1
ATOM 951 N N . TRP A 1 121 ? 7.091 -8.286 -12.355 1.00 85.75 121 TRP A N 1
ATOM 952 C CA . TRP A 1 121 ? 6.944 -9.444 -11.467 1.00 85.75 121 TRP A CA 1
ATOM 953 C C . TRP A 1 121 ? 8.207 -10.305 -11.426 1.00 85.75 121 TRP A C 1
ATOM 955 O O . TRP A 1 121 ? 8.870 -10.425 -12.482 1.00 85.75 121 TRP A O 1
#

Foldseek 3Di:
DQAALLHEAEAEEDQAQDPVSNLVSLLVVLSHHNAAEYDYDLSLQFLDCPDPDPCSVVDPFSVRSRVVVVVSCVVSVHDQAWDDSDVPDIDHHDNDDDDPVPVPPPPDQPVPDGSNNRHGD

InterPro domains:
  IPR004843 Calcineurin-like, phosphoesterase domain [PF00149] (5-51)
  IPR029052 Metallo-dependent phosphatase-like [G3DSA:3.60.21.10] (1-110)
  IPR029052 Metallo-dependent phosphatase-like [SSF56300] (4-46)
  IPR052963 Phosphopantetheine Phosphodiesterase [PTHR36492] (2-102)

Radius of gyration: 16.08 Å; chains: 1; bounding box: 33×37×45 Å

pLDDT: mean 88.07, std 13.94, range [48.41, 98.62]

Organism: NCBI:t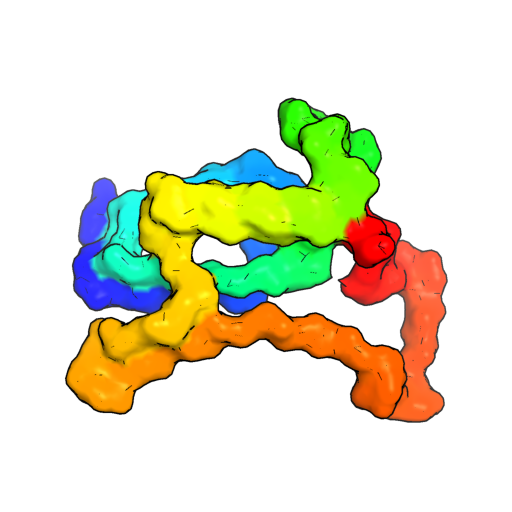xid89044

Sequence (121 aa):
ATEFKNDVLIVAGDLGDTFNAIQIGLKIFKRKFRRVFYVPGNHDMWIRPNTQDATKLKFKDSICKLLALLDMCEKIGAEMMPAEVMRGVFVVPLLSWWSSSVMGAGYVSDDTLVYDAFCKW